Protein AF-A0A1R1PCJ0-F1 (afdb_monomer_lite)

pLDDT: mean 83.03, std 13.92, range [37.25, 96.69]

Structure (mmCIF, N/CA/C/O backbone):
data_AF-A0A1R1PCJ0-F1
#
_entry.id   AF-A0A1R1PCJ0-F1
#
loop_
_atom_site.group_PDB
_atom_site.id
_atom_site.type_symbol
_atom_site.label_atom_id
_atom_site.label_alt_id
_atom_site.label_comp_id
_atom_site.label_asym_id
_atom_site.label_entity_id
_atom_site.label_seq_id
_atom_site.pdbx_PDB_ins_code
_atom_site.Cartn_x
_atom_site.Cartn_y
_atom_site.Cartn_z
_atom_site.occupancy
_atom_site.B_iso_or_equiv
_atom_site.auth_seq_id
_atom_site.auth_comp_id
_atom_site.auth_asym_id
_atom_site.auth_atom_id
_atom_site.pdbx_PDB_model_num
ATOM 1 N N . MET A 1 1 ? -7.949 -9.402 -10.145 1.00 53.78 1 MET A N 1
ATOM 2 C CA . MET A 1 1 ? -8.252 -8.412 -9.095 1.00 53.78 1 MET A CA 1
ATOM 3 C C . MET A 1 1 ? -7.626 -8.880 -7.795 1.00 53.78 1 MET A C 1
ATOM 5 O O . MET A 1 1 ? -6.961 -8.093 -7.138 1.00 53.78 1 MET A O 1
ATOM 9 N N . ALA A 1 2 ? -7.715 -10.181 -7.495 1.00 61.28 2 ALA A N 1
ATOM 10 C CA . ALA A 1 2 ? -7.047 -10.791 -6.350 1.00 61.28 2 ALA A CA 1
ATOM 11 C C . ALA A 1 2 ? -5.526 -10.535 -6.278 1.00 61.28 2 ALA A C 1
ATOM 13 O O . ALA A 1 2 ? -5.029 -10.306 -5.186 1.00 61.28 2 ALA A O 1
ATOM 14 N N . SER A 1 3 ? -4.789 -10.527 -7.397 1.00 67.62 3 SER A N 1
ATOM 15 C CA . SER A 1 3 ? -3.330 -10.294 -7.414 1.00 67.62 3 SER A CA 1
ATOM 16 C C . SER A 1 3 ? -2.916 -8.918 -6.874 1.00 67.62 3 SER A C 1
ATOM 18 O O . SER A 1 3 ? -1.954 -8.820 -6.125 1.00 67.62 3 SER A O 1
ATOM 20 N N . ILE A 1 4 ? -3.678 -7.867 -7.187 1.00 75.75 4 ILE A N 1
ATOM 21 C C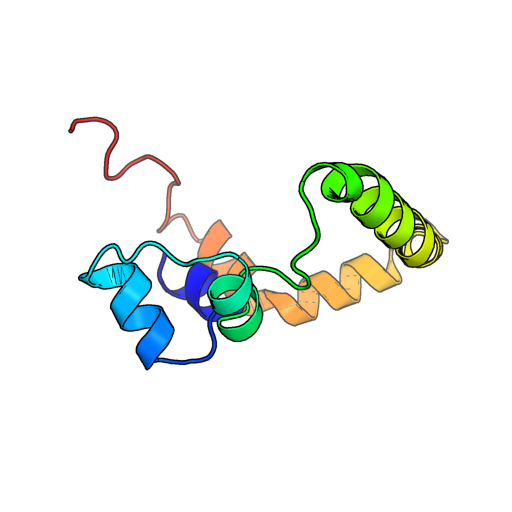A . ILE A 1 4 ? -3.395 -6.489 -6.748 1.00 75.75 4 ILE A CA 1
ATOM 22 C C . ILE A 1 4 ? -3.651 -6.337 -5.249 1.00 75.75 4 ILE A C 1
ATOM 24 O O . ILE A 1 4 ? -2.867 -5.721 -4.536 1.00 75.75 4 ILE A O 1
ATOM 28 N N . ILE A 1 5 ? -4.751 -6.911 -4.759 1.00 77.94 5 ILE A N 1
ATOM 29 C CA . ILE A 1 5 ? -5.104 -6.840 -3.339 1.00 77.94 5 ILE A CA 1
ATOM 30 C C . ILE A 1 5 ? -4.109 -7.667 -2.511 1.00 77.94 5 ILE A C 1
ATOM 32 O O . ILE A 1 5 ? -3.633 -7.201 -1.478 1.00 77.94 5 ILE A O 1
ATOM 36 N N . LYS A 1 6 ? -3.71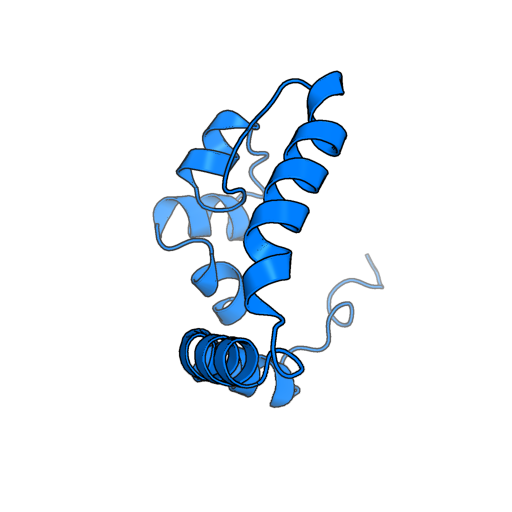9 -8.848 -3.010 1.00 79.88 6 LYS A N 1
ATOM 37 C CA . LYS A 1 6 ? -2.693 -9.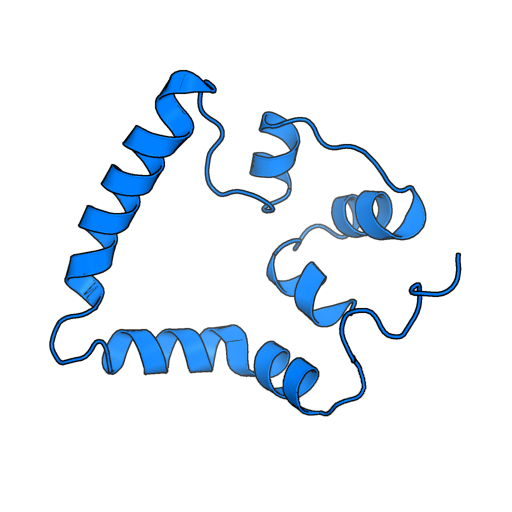706 -2.397 1.00 79.88 6 LYS A CA 1
ATOM 38 C C . LYS A 1 6 ? -1.318 -9.042 -2.302 1.00 79.88 6 LYS A C 1
ATOM 40 O O . LYS A 1 6 ? -0.565 -9.389 -1.409 1.00 79.88 6 LYS A O 1
ATOM 45 N N . LEU A 1 7 ? -0.996 -8.079 -3.171 1.00 83.25 7 LEU A N 1
ATOM 46 C CA . LEU A 1 7 ? 0.272 -7.344 -3.092 1.00 83.25 7 LEU A CA 1
ATOM 47 C C . LEU A 1 7 ? 0.404 -6.536 -1.789 1.00 83.25 7 LEU A C 1
ATOM 49 O O . LEU A 1 7 ? 1.514 -6.318 -1.308 1.00 83.25 7 LEU A O 1
ATOM 53 N N . ARG A 1 8 ? -0.714 -6.041 -1.246 1.00 80.69 8 ARG A N 1
ATOM 54 C CA . ARG A 1 8 ? -0.728 -5.219 -0.024 1.00 80.69 8 ARG A CA 1
ATOM 55 C C . ARG A 1 8 ? -1.202 -5.999 1.196 1.00 80.69 8 ARG A C 1
ATOM 57 O O . ARG A 1 8 ? -0.684 -5.779 2.285 1.00 80.69 8 ARG A O 1
ATOM 64 N N . ILE A 1 9 ? -2.144 -6.923 1.013 1.00 83.69 9 ILE A N 1
ATOM 65 C CA . ILE A 1 9 ? -2.666 -7.777 2.080 1.00 83.69 9 ILE A CA 1
ATOM 66 C C . ILE A 1 9 ? -1.999 -9.149 1.999 1.00 83.69 9 ILE A C 1
ATOM 68 O O . ILE A 1 9 ? -2.426 -10.016 1.234 1.00 83.69 9 ILE A O 1
ATOM 72 N N . ASN A 1 10 ? -0.980 -9.355 2.830 1.00 74.31 10 ASN A N 1
ATOM 73 C CA . ASN A 1 10 ? -0.294 -10.646 2.914 1.00 74.31 10 ASN A CA 1
ATOM 74 C C . ASN A 1 10 ? -1.030 -11.656 3.807 1.00 74.31 10 ASN A C 1
ATOM 76 O O . ASN A 1 10 ? -0.847 -12.858 3.641 1.00 74.31 10 ASN A O 1
ATOM 80 N N . ASP A 1 11 ? -1.868 -11.191 4.741 1.00 85.25 11 ASP A N 1
ATOM 81 C CA . ASP A 1 11 ? -2.612 -12.068 5.644 1.00 85.25 11 ASP A CA 1
ATOM 82 C C . ASP A 1 11 ? -3.882 -12.642 4.970 1.00 85.25 11 ASP A C 1
ATOM 84 O O . ASP A 1 11 ? -4.796 -11.880 4.622 1.00 85.25 11 ASP A O 1
ATOM 88 N N . PRO A 1 12 ? -4.001 -13.978 4.822 1.00 84.88 12 PRO A N 1
ATOM 89 C CA . PRO A 1 12 ? -5.169 -14.610 4.211 1.00 84.88 12 PRO A CA 1
ATOM 90 C C . PRO A 1 12 ? -6.482 -14.313 4.942 1.00 84.88 12 PRO A C 1
ATOM 92 O O . PRO A 1 12 ? -7.537 -14.243 4.305 1.00 84.88 12 PRO A O 1
ATOM 95 N N . SER A 1 13 ? -6.436 -14.123 6.267 1.00 87.88 13 SER A N 1
ATOM 96 C CA . SER A 1 13 ? -7.640 -13.846 7.058 1.00 87.88 13 SER A CA 1
ATOM 97 C C . SER A 1 13 ? -8.201 -12.458 6.738 1.00 87.88 13 SER A C 1
ATOM 99 O O . SER A 1 13 ? -9.394 -12.300 6.472 1.00 87.88 13 SER A O 1
ATOM 101 N N . THR A 1 14 ? -7.317 -11.467 6.645 1.00 88.38 14 THR A N 1
ATOM 102 C CA . THR A 1 14 ? -7.640 -10.091 6.267 1.00 88.38 14 THR A CA 1
ATOM 103 C C . THR A 1 14 ? -8.129 -10.014 4.823 1.00 88.38 14 THR A C 1
ATOM 105 O O . THR A 1 14 ? -9.113 -9.326 4.539 1.00 88.38 14 THR A O 1
ATOM 108 N N . LEU A 1 15 ? -7.509 -10.775 3.913 1.00 87.31 15 LEU A N 1
ATOM 109 C CA . LEU A 1 15 ? -7.947 -10.853 2.520 1.00 87.31 15 LEU A CA 1
ATOM 110 C C . LEU A 1 15 ? -9.378 -11.396 2.413 1.00 87.31 15 LEU A C 1
ATOM 112 O O . LEU A 1 15 ? -10.185 -10.849 1.663 1.00 87.31 15 LEU A O 1
ATOM 116 N N . ARG A 1 16 ? -9.710 -12.438 3.183 1.00 87.38 16 ARG A N 1
ATOM 117 C CA . ARG A 1 16 ? -11.057 -13.021 3.221 1.00 87.38 16 ARG A CA 1
ATOM 118 C C . ARG A 1 16 ? -12.093 -12.026 3.748 1.00 87.38 16 ARG A C 1
ATOM 120 O O . ARG A 1 16 ? -13.116 -11.835 3.094 1.00 87.38 16 ARG A O 1
ATOM 127 N N . LYS A 1 17 ? -11.805 -11.359 4.871 1.00 87.94 17 LYS A N 1
ATOM 128 C CA . LYS A 1 17 ? -12.679 -10.322 5.452 1.00 87.94 17 LYS A CA 1
ATOM 129 C C . LYS A 1 17 ? -12.935 -9.174 4.475 1.00 87.94 17 LYS A C 1
ATOM 131 O O . LYS A 1 17 ? -14.055 -8.689 4.347 1.00 87.94 17 LYS A O 1
ATOM 136 N N . CYS A 1 18 ? -11.898 -8.755 3.753 1.00 86.75 18 CYS A N 1
ATOM 137 C CA . CYS A 1 18 ? -12.013 -7.705 2.749 1.00 86.75 18 CYS A CA 1
ATOM 138 C C . CYS A 1 18 ? -12.843 -8.159 1.536 1.00 86.75 18 CYS A C 1
ATOM 140 O O . CYS A 1 18 ? -13.781 -7.470 1.145 1.00 86.75 18 CYS A O 1
ATOM 142 N N . ALA A 1 19 ? -12.525 -9.321 0.957 1.00 84.56 19 ALA A N 1
ATOM 143 C CA . ALA A 1 19 ? -13.093 -9.752 -0.320 1.00 84.56 19 ALA A CA 1
ATOM 144 C C . ALA A 1 19 ? -14.490 -10.384 -0.216 1.00 84.56 19 ALA A C 1
ATOM 146 O O . ALA A 1 19 ? -15.281 -10.231 -1.142 1.00 84.56 19 ALA A O 1
ATOM 147 N N . LEU A 1 20 ? -14.783 -11.122 0.860 1.00 88.31 20 LEU A N 1
ATOM 148 C CA . LEU A 1 20 ? -16.032 -11.886 0.992 1.00 8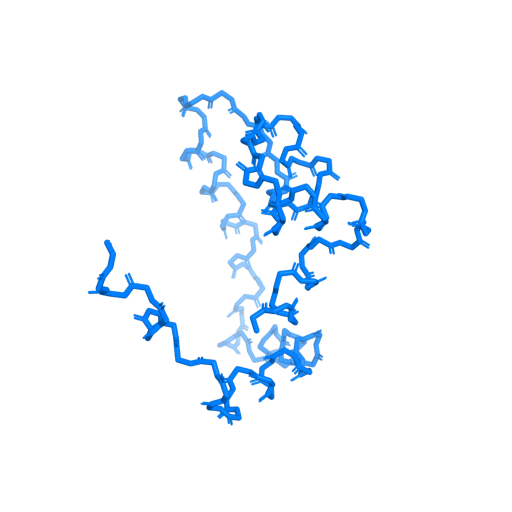8.31 20 LEU A CA 1
ATOM 149 C C . LEU A 1 20 ? -17.032 -11.244 1.952 1.00 88.31 20 LEU A C 1
ATOM 151 O O . LEU A 1 20 ? -18.233 -11.380 1.752 1.00 88.31 20 LEU A O 1
ATOM 155 N N . GLU A 1 21 ? -16.552 -10.566 2.995 1.00 90.00 21 GLU A N 1
ATOM 156 C CA . GLU A 1 21 ? -17.416 -10.037 4.060 1.00 90.00 21 GLU A CA 1
ATOM 157 C C . GLU A 1 21 ? -17.698 -8.536 3.896 1.00 90.00 21 GLU A C 1
ATOM 159 O O . GLU A 1 21 ? -18.563 -7.999 4.582 1.00 90.00 21 GLU A O 1
ATOM 164 N N . GLY A 1 22 ? -16.974 -7.840 3.008 1.00 86.38 22 GLY A N 1
ATOM 165 C CA . GLY A 1 22 ? -17.100 -6.388 2.844 1.00 86.38 22 GLY A CA 1
ATOM 166 C C . GLY A 1 22 ? -16.769 -5.619 4.128 1.00 86.38 22 GLY A C 1
ATOM 167 O O . GLY A 1 22 ? -17.362 -4.574 4.404 1.00 86.38 22 GLY A O 1
ATOM 168 N N . HIS A 1 23 ? -15.861 -6.164 4.945 1.00 90.44 23 HIS A N 1
ATOM 169 C CA . HIS A 1 23 ? -15.572 -5.645 6.276 1.00 90.44 23 HIS A CA 1
ATOM 170 C C . HIS A 1 23 ? -15.011 -4.214 6.232 1.00 90.44 23 HIS A C 1
ATOM 172 O O . HIS A 1 23 ? -14.117 -3.900 5.443 1.00 90.44 23 HIS A O 1
ATOM 178 N N . ARG A 1 24 ? -15.518 -3.345 7.117 1.00 91.12 24 ARG A N 1
ATOM 179 C CA . ARG A 1 24 ? -15.048 -1.962 7.266 1.00 91.12 24 ARG A CA 1
ATOM 180 C C . ARG A 1 24 ? -13.953 -1.900 8.322 1.00 91.12 24 ARG A C 1
ATOM 182 O O . ARG A 1 24 ? -14.233 -2.056 9.502 1.00 91.12 24 ARG A O 1
ATOM 189 N N . PHE A 1 25 ? -12.730 -1.633 7.883 1.00 91.00 25 PHE A N 1
ATOM 190 C CA . PHE A 1 25 ? -11.568 -1.532 8.760 1.00 91.00 25 PHE A CA 1
ATOM 191 C C . PHE A 1 25 ? -11.486 -0.153 9.417 1.00 91.00 25 PHE A C 1
ATOM 193 O O . PHE A 1 25 ? -11.642 0.879 8.758 1.00 91.00 25 PHE A O 1
ATOM 200 N N . THR A 1 26 ? -11.181 -0.130 10.710 1.00 93.69 26 THR A N 1
ATOM 201 C CA . THR A 1 26 ? -10.748 1.088 11.407 1.00 93.69 26 THR A CA 1
ATOM 202 C C . THR A 1 26 ? -9.331 1.482 10.979 1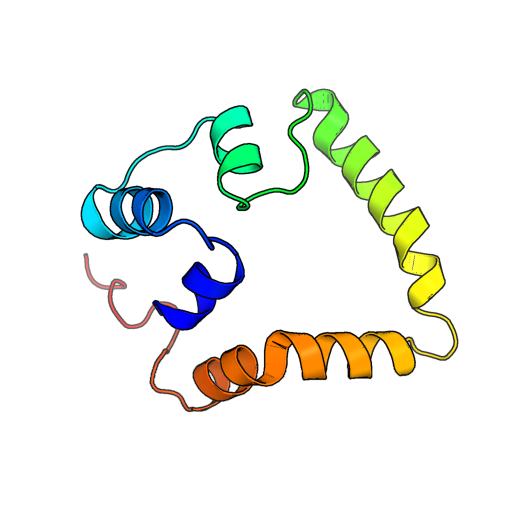.00 93.69 26 THR A C 1
ATOM 204 O O . THR A 1 26 ? -8.583 0.675 10.428 1.00 93.69 26 THR A O 1
ATOM 207 N N . ALA A 1 27 ? -8.908 2.716 11.274 1.00 90.81 27 ALA A N 1
ATOM 208 C CA . ALA A 1 27 ? -7.571 3.191 10.906 1.00 90.81 27 ALA A CA 1
ATOM 209 C C . ALA A 1 27 ? -6.437 2.310 11.472 1.00 90.81 27 ALA A C 1
ATOM 211 O O . ALA A 1 27 ? -5.466 2.026 10.776 1.00 90.81 27 ALA A O 1
ATOM 212 N N . GLN A 1 28 ? -6.566 1.825 12.711 1.00 91.88 28 GLN A N 1
ATOM 213 C CA . GLN A 1 28 ? -5.554 0.961 13.329 1.00 91.88 28 GLN A CA 1
ATOM 214 C C . GLN A 1 28 ? -5.538 -0.446 12.725 1.00 91.88 28 GLN A C 1
ATOM 216 O O . GLN A 1 28 ? -4.470 -1.024 12.522 1.00 91.88 28 GLN A O 1
ATOM 221 N N . GLU A 1 29 ? -6.711 -1.003 12.425 1.00 90.69 29 GLU A N 1
ATOM 222 C CA . GLU A 1 29 ? -6.807 -2.291 11.739 1.00 90.69 29 GLU A CA 1
ATOM 223 C C . GLU A 1 29 ? -6.245 -2.192 10.325 1.00 90.69 29 GLU A C 1
ATOM 225 O O . GLU A 1 29 ? -5.553 -3.105 9.889 1.00 90.69 29 GLU A O 1
ATOM 230 N N . ALA A 1 30 ? -6.461 -1.065 9.643 1.00 89.88 30 ALA A N 1
ATOM 231 C CA . ALA A 1 30 ? -5.934 -0.825 8.310 1.00 89.88 30 ALA A CA 1
ATOM 232 C C . ALA A 1 30 ? -4.396 -0.802 8.276 1.00 89.88 30 ALA A C 1
ATOM 234 O O . ALA A 1 30 ? -3.802 -1.317 7.326 1.00 89.88 30 ALA A O 1
ATOM 235 N N . VAL A 1 31 ? -3.756 -0.271 9.325 1.00 91.69 31 VAL A N 1
ATOM 236 C CA . VAL A 1 31 ? -2.293 -0.343 9.493 1.00 91.69 31 VAL A CA 1
ATOM 237 C C . VAL A 1 31 ? -1.843 -1.792 9.669 1.00 91.69 31 VAL A C 1
ATOM 239 O O . VAL A 1 31 ? -0.965 -2.260 8.949 1.00 91.69 31 VAL A O 1
ATOM 242 N N . LYS A 1 32 ? -2.474 -2.536 10.587 1.00 89.25 32 LYS A N 1
ATOM 243 C CA . LYS A 1 32 ? -2.127 -3.947 10.849 1.00 89.25 32 LYS A CA 1
ATOM 244 C C . LYS A 1 32 ? -2.333 -4.841 9.623 1.00 89.25 32 LYS A C 1
ATOM 246 O O . LYS A 1 32 ? -1.566 -5.770 9.403 1.00 89.25 32 LYS A O 1
ATOM 251 N N . ALA A 1 33 ? -3.358 -4.542 8.834 1.00 88.12 33 ALA A N 1
ATOM 252 C CA . ALA A 1 33 ? -3.711 -5.237 7.605 1.00 88.12 33 ALA A CA 1
ATOM 253 C C . ALA A 1 33 ? -2.781 -4.926 6.416 1.00 88.12 33 ALA A C 1
ATOM 255 O O . ALA A 1 33 ? -2.867 -5.607 5.395 1.00 88.12 33 ALA A O 1
ATOM 256 N N . GLY A 1 34 ? -1.921 -3.903 6.513 1.00 86.88 34 GLY A N 1
ATOM 257 C CA . GLY A 1 34 ? -1.036 -3.480 5.420 1.00 86.88 34 GLY A CA 1
ATOM 258 C C . GLY A 1 34 ? -1.716 -2.625 4.342 1.00 86.88 34 GLY A C 1
ATOM 259 O O . GLY A 1 34 ? -1.127 -2.361 3.288 1.00 86.88 34 GLY A O 1
ATOM 260 N N . PHE A 1 35 ? -2.944 -2.153 4.588 1.00 87.56 35 PHE A N 1
ATOM 261 C CA . PHE A 1 35 ? -3.618 -1.218 3.683 1.00 87.56 35 PHE A CA 1
ATOM 262 C C . PHE A 1 35 ? -2.913 0.139 3.668 1.00 87.56 35 PHE A C 1
ATOM 264 O O . PHE A 1 35 ? -2.640 0.684 2.599 1.00 87.56 35 PHE A O 1
ATOM 271 N N . VAL A 1 36 ? -2.572 0.647 4.852 1.00 90.88 36 VAL A N 1
ATOM 272 C CA . VAL A 1 36 ? -1.899 1.937 5.055 1.00 90.88 36 VAL A CA 1
ATOM 273 C C . VAL A 1 36 ? -0.631 1.739 5.879 1.00 90.88 36 VAL A C 1
ATOM 275 O O . VAL A 1 36 ? -0.591 0.865 6.741 1.00 90.88 36 VAL A O 1
ATOM 278 N N . GLU A 1 37 ? 0.414 2.534 5.641 1.00 89.50 37 GLU A N 1
ATOM 279 C CA . GLU A 1 37 ? 1.644 2.421 6.436 1.00 89.50 37 GLU A CA 1
ATOM 280 C C . GLU A 1 37 ? 1.506 3.025 7.847 1.00 89.50 37 GLU A C 1
ATOM 282 O O . GLU A 1 37 ? 2.123 2.530 8.788 1.00 89.50 37 GLU A O 1
ATOM 287 N N . GLN A 1 38 ? 0.703 4.083 8.016 1.00 92.50 38 GLN A N 1
ATOM 288 C CA . GLN A 1 38 ? 0.537 4.772 9.299 1.00 92.50 38 GLN A CA 1
ATOM 289 C C . GLN A 1 38 ? -0.870 5.365 9.450 1.00 92.50 38 GLN A C 1
ATOM 291 O O . GLN A 1 38 ? -1.433 5.903 8.499 1.00 92.50 38 GLN A O 1
ATOM 296 N N . ALA A 1 39 ? -1.409 5.310 10.670 1.00 94.62 39 ALA A N 1
ATOM 297 C CA . ALA A 1 39 ? -2.613 6.029 11.073 1.00 94.62 39 ALA A CA 1
ATOM 298 C C . ALA A 1 39 ? -2.225 7.243 11.927 1.00 94.62 39 ALA A C 1
ATOM 300 O O . ALA A 1 39 ? -1.454 7.113 12.878 1.00 94.62 39 ALA A O 1
ATOM 301 N N . VAL A 1 40 ? -2.770 8.409 11.589 1.00 95.00 40 VAL A N 1
ATOM 302 C CA . VAL A 1 40 ? -2.548 9.680 12.293 1.00 95.00 40 VAL A CA 1
ATOM 303 C C . VAL A 1 40 ? -3.885 10.395 12.519 1.00 95.00 40 VAL A C 1
ATOM 305 O O . VAL A 1 40 ? -4.859 10.074 11.830 1.00 95.00 40 VAL A O 1
ATOM 308 N N . PRO A 1 41 ? -3.967 11.348 13.466 1.00 94.94 41 PRO A N 1
ATOM 309 C CA . PRO A 1 41 ? -5.135 12.209 13.612 1.00 94.94 41 PRO A CA 1
ATOM 310 C C . PRO A 1 41 ? -5.470 12.940 12.308 1.00 94.94 41 PRO A C 1
ATOM 312 O O . PRO A 1 41 ? -4.580 13.300 11.542 1.00 94.94 41 PRO A O 1
ATOM 315 N N . GLU A 1 42 ? -6.753 13.223 12.080 1.00 93.69 42 GLU A N 1
ATOM 316 C CA . GLU A 1 42 ? -7.249 13.795 10.818 1.00 93.69 42 GLU A CA 1
ATOM 317 C C . GLU A 1 42 ? -6.507 15.073 10.393 1.00 93.69 42 GLU A C 1
ATOM 319 O O . GLU A 1 42 ? -6.084 15.215 9.247 1.00 93.69 42 GLU A O 1
ATOM 324 N N . LYS A 1 43 ? -6.263 15.975 11.349 1.00 95.88 43 LYS A N 1
ATOM 325 C CA . LYS A 1 43 ? -5.557 17.245 11.115 1.00 95.88 43 LYS A CA 1
ATOM 326 C C . LYS A 1 43 ? -4.094 17.060 10.697 1.00 95.88 43 LYS A C 1
ATOM 328 O O . LYS A 1 43 ? -3.506 17.962 10.109 1.00 95.88 43 LYS A O 1
ATOM 333 N N . GLU A 1 44 ? -3.510 15.905 10.996 1.00 95.56 44 GLU A N 1
ATOM 334 C CA . GLU A 1 44 ? -2.106 15.591 10.735 1.00 95.56 44 GLU A CA 1
ATOM 335 C C . GLU A 1 44 ? -1.908 14.763 9.460 1.00 95.56 44 GLU A C 1
ATOM 337 O O . GLU A 1 44 ? -0.761 14.556 9.061 1.00 95.56 44 GLU A O 1
ATOM 342 N N . ILE A 1 45 ? -2.981 14.339 8.776 1.00 94.56 45 ILE A N 1
ATOM 343 C CA . ILE A 1 45 ? -2.892 13.514 7.557 1.00 94.56 45 ILE A CA 1
ATOM 344 C C . ILE A 1 45 ? -2.018 14.197 6.501 1.00 94.56 45 ILE A C 1
ATOM 346 O O . ILE A 1 45 ? -1.020 13.630 6.056 1.00 94.56 45 ILE A O 1
ATOM 350 N N . MET A 1 46 ? -2.360 15.434 6.130 1.00 96.50 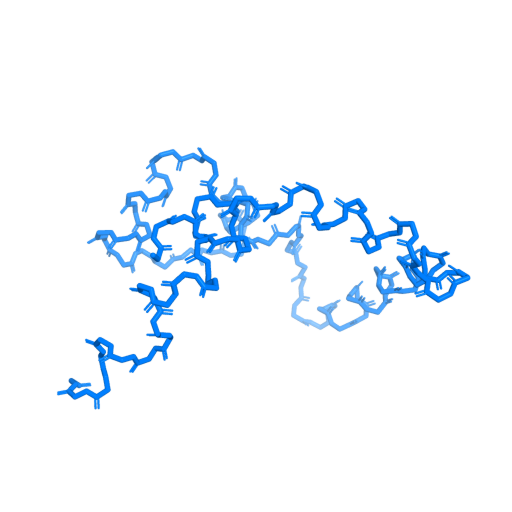46 MET A N 1
ATOM 351 C CA . MET A 1 46 ? -1.640 16.169 5.088 1.00 96.50 46 MET A CA 1
ATOM 352 C C . MET A 1 46 ? -0.207 16.534 5.504 1.00 96.50 46 MET A C 1
ATOM 354 O O . MET A 1 46 ? 0.710 16.218 4.743 1.00 96.50 46 MET A O 1
ATOM 358 N N . PRO A 1 47 ? 0.043 17.118 6.697 1.00 96.69 47 PRO A N 1
ATOM 359 C CA . PRO A 1 47 ? 1.408 17.382 7.157 1.00 96.69 47 PRO A CA 1
ATOM 360 C C . PRO A 1 47 ? 2.300 16.134 7.163 1.00 96.69 47 PRO A C 1
ATOM 362 O O . PRO A 1 47 ? 3.442 16.176 6.702 1.00 96.69 47 PRO A O 1
ATOM 365 N N . THR A 1 48 ? 1.772 15.002 7.635 1.00 95.12 48 THR A N 1
ATOM 366 C CA . THR A 1 48 ? 2.528 13.745 7.700 1.00 95.12 48 THR A CA 1
ATOM 367 C C . THR A 1 48 ? 2.811 13.198 6.303 1.00 95.12 48 THR A C 1
ATOM 369 O O . THR A 1 48 ? 3.937 12.784 6.025 1.00 95.12 48 THR A O 1
ATOM 372 N N . ALA A 1 49 ? 1.834 13.258 5.392 1.00 94.56 49 ALA A N 1
ATOM 373 C CA . ALA A 1 49 ? 2.020 12.850 4.002 1.00 94.56 49 ALA A CA 1
ATOM 374 C C . ALA A 1 49 ? 3.106 13.683 3.297 1.00 94.56 49 ALA A C 1
ATOM 376 O O . ALA A 1 49 ? 3.975 13.109 2.638 1.00 94.56 49 ALA A O 1
ATOM 377 N N . PHE A 1 50 ? 3.118 15.010 3.485 1.00 96.25 50 PHE A N 1
ATOM 378 C CA . PHE A 1 50 ? 4.169 15.880 2.940 1.00 96.25 50 PHE A CA 1
ATOM 379 C C . PHE A 1 50 ? 5.546 15.531 3.494 1.00 96.25 50 PHE A C 1
ATOM 381 O O . PHE A 1 50 ? 6.495 15.384 2.725 1.00 96.25 50 PHE A O 1
ATOM 388 N N . LYS A 1 51 ? 5.646 15.298 4.805 1.00 95.50 51 LYS A N 1
ATOM 389 C CA . LYS A 1 51 ? 6.902 14.882 5.437 1.00 95.50 51 LYS A CA 1
ATOM 390 C C . LYS A 1 51 ? 7.452 13.593 4.817 1.00 95.50 51 LYS A C 1
ATOM 392 O O . LYS A 1 51 ? 8.644 13.509 4.523 1.00 95.50 51 LYS A O 1
ATOM 397 N N . TYR A 1 52 ? 6.603 12.593 4.576 1.00 93.94 52 TYR A N 1
ATOM 398 C CA . TYR A 1 52 ? 7.023 11.374 3.879 1.00 93.94 52 TYR A CA 1
ATOM 399 C C . TYR A 1 52 ? 7.425 11.647 2.430 1.00 93.94 52 TYR A C 1
ATOM 401 O O . TYR A 1 52 ? 8.458 11.145 1.980 1.00 93.94 52 TYR A O 1
ATOM 409 N N . ALA A 1 53 ? 6.650 12.458 1.711 1.00 92.25 53 ALA A N 1
ATOM 410 C CA . ALA A 1 53 ? 6.959 12.826 0.337 1.00 92.25 53 ALA A CA 1
ATOM 411 C C . ALA A 1 53 ? 8.340 13.490 0.230 1.00 92.25 53 ALA A C 1
ATOM 413 O O . ALA A 1 53 ? 9.130 13.089 -0.620 1.00 92.25 53 ALA A O 1
ATOM 414 N N . GLU A 1 54 ? 8.684 14.416 1.125 1.00 93.81 54 GLU A N 1
ATOM 415 C CA . GLU A 1 54 ? 9.998 15.072 1.164 1.00 93.81 54 GLU A CA 1
ATOM 416 C C . GLU A 1 54 ? 11.149 14.089 1.423 1.00 93.81 54 GLU A C 1
ATOM 418 O O . GLU A 1 54 ? 12.211 14.179 0.797 1.00 93.81 54 GLU A O 1
ATOM 423 N N . ILE A 1 55 ? 10.945 13.108 2.309 1.00 91.19 55 ILE A N 1
ATOM 424 C CA . ILE A 1 55 ? 11.938 12.058 2.584 1.00 91.19 55 ILE A CA 1
ATOM 425 C C . ILE A 1 55 ? 12.179 11.210 1.328 1.00 91.19 55 ILE A C 1
ATOM 427 O O . ILE A 1 55 ? 13.329 10.944 0.965 1.00 91.19 55 ILE A O 1
ATOM 431 N N . PHE A 1 56 ? 11.109 10.790 0.650 1.00 89.12 56 PHE A N 1
ATOM 432 C CA . PHE A 1 56 ? 11.205 9.923 -0.525 1.00 89.12 56 PHE A CA 1
ATOM 433 C C . PHE A 1 56 ? 11.555 10.667 -1.815 1.00 89.12 56 PHE A C 1
ATOM 435 O O . PHE A 1 56 ? 12.139 10.051 -2.706 1.00 89.12 56 PHE A O 1
ATOM 442 N N . ALA A 1 57 ? 11.294 11.972 -1.913 1.00 89.06 57 ALA A N 1
ATOM 443 C CA . ALA A 1 57 ? 11.641 12.796 -3.072 1.00 89.06 57 ALA A CA 1
ATOM 444 C C . ALA A 1 57 ? 13.142 12.736 -3.385 1.00 89.06 57 ALA A C 1
ATOM 446 O O . ALA A 1 57 ? 13.544 12.708 -4.546 1.00 89.06 57 ALA A O 1
ATOM 447 N N . LYS A 1 58 ? 13.984 12.589 -2.355 1.00 88.62 58 LYS A N 1
ATOM 448 C CA . LYS A 1 58 ? 15.436 12.398 -2.503 1.00 88.62 58 LYS A CA 1
ATOM 449 C C . LYS A 1 58 ? 15.808 11.126 -3.277 1.00 88.62 58 LYS A C 1
ATOM 451 O O . LYS A 1 58 ? 16.899 11.044 -3.825 1.00 88.62 58 LYS A O 1
ATOM 456 N N . LYS A 1 59 ? 14.917 10.133 -3.362 1.00 85.56 59 LYS A N 1
ATOM 457 C CA . LYS A 1 59 ? 15.123 8.913 -4.163 1.00 85.56 59 LYS A CA 1
ATOM 458 C C . LYS A 1 59 ? 14.826 9.117 -5.654 1.00 85.56 59 LYS A C 1
ATOM 460 O O . LYS A 1 59 ? 15.104 8.224 -6.449 1.00 85.56 59 LYS A O 1
ATOM 465 N N . ALA A 1 60 ? 14.288 10.275 -6.037 1.00 82.44 60 ALA A N 1
ATOM 466 C CA . ALA A 1 60 ? 14.007 10.646 -7.423 1.00 82.44 60 ALA A CA 1
ATOM 467 C C . ALA A 1 60 ? 15.187 11.357 -8.122 1.00 82.44 60 ALA A C 1
ATOM 469 O O . ALA A 1 60 ? 15.037 11.833 -9.248 1.00 82.44 60 ALA A O 1
ATOM 470 N N . LEU A 1 61 ? 16.363 11.431 -7.483 1.00 81.06 61 LEU A N 1
ATOM 471 C CA . LEU A 1 61 ? 17.590 11.940 -8.108 1.00 81.06 61 LEU A CA 1
ATOM 472 C C . LEU A 1 61 ? 17.896 11.175 -9.410 1.00 81.06 61 LEU A C 1
ATOM 474 O O . LEU A 1 61 ? 17.538 10.006 -9.550 1.00 81.06 61 LEU A O 1
ATOM 478 N N . ASN A 1 62 ? 18.537 11.839 -10.378 1.00 81.69 62 ASN A N 1
ATOM 479 C CA . ASN A 1 62 ? 18.828 11.281 -11.708 1.00 81.69 62 ASN A CA 1
ATOM 480 C C . ASN A 1 62 ? 17.578 10.718 -12.408 1.00 81.69 62 ASN A C 1
ATOM 482 O O . ASN A 1 62 ? 17.557 9.574 -12.859 1.00 81.69 62 ASN A O 1
ATOM 486 N N . ARG A 1 63 ? 16.500 11.517 -12.446 1.00 82.00 63 ARG A N 1
ATOM 487 C CA . ARG A 1 63 ? 15.187 11.144 -13.015 1.00 82.00 63 ARG A CA 1
ATOM 488 C C . ARG A 1 63 ? 14.520 9.940 -12.326 1.00 82.00 63 ARG A C 1
ATOM 490 O O . ARG A 1 63 ? 13.543 9.405 -12.842 1.00 82.00 63 ARG A O 1
ATOM 497 N N . GLY A 1 64 ? 15.030 9.508 -11.170 1.00 86.62 64 GLY A N 1
ATOM 498 C CA . GLY A 1 64 ? 14.495 8.386 -10.407 1.00 86.62 64 GLY A CA 1
ATOM 499 C C . GLY A 1 64 ? 14.657 7.031 -11.096 1.00 86.62 64 GLY A C 1
ATOM 500 O O . GLY A 1 64 ? 13.897 6.114 -10.791 1.00 86.62 64 GLY A O 1
ATOM 501 N N . GLU A 1 65 ? 15.615 6.877 -12.019 1.00 90.19 65 GLU A N 1
ATOM 502 C CA . GLU A 1 65 ? 15.768 5.644 -12.805 1.00 90.19 65 GLU A CA 1
ATOM 503 C C . GLU A 1 65 ? 15.978 4.402 -11.934 1.00 90.19 65 GLU A C 1
ATOM 505 O O . GLU A 1 65 ? 15.278 3.406 -12.112 1.00 90.19 65 GLU A O 1
ATOM 510 N N . ALA A 1 66 ? 16.872 4.474 -10.944 1.00 89.81 66 ALA A N 1
ATOM 511 C CA . ALA A 1 66 ? 17.114 3.365 -10.022 1.00 89.81 66 ALA A CA 1
ATOM 512 C C . ALA A 1 66 ? 15.855 3.010 -9.214 1.00 89.81 66 ALA A C 1
ATOM 514 O O . ALA A 1 66 ? 15.483 1.842 -9.108 1.00 89.81 66 ALA A O 1
ATOM 515 N N . PHE A 1 67 ? 15.148 4.018 -8.695 1.00 90.12 67 PHE A N 1
ATOM 516 C CA . PHE A 1 67 ? 13.906 3.810 -7.950 1.00 90.12 67 PHE A CA 1
ATOM 517 C C . PHE A 1 67 ? 12.813 3.184 -8.828 1.00 90.12 67 PHE A C 1
ATOM 519 O O . PHE A 1 67 ? 12.109 2.273 -8.388 1.00 90.12 67 PHE A O 1
ATOM 526 N N . ARG A 1 68 ? 12.710 3.617 -10.090 1.00 90.19 68 ARG A N 1
ATOM 527 C CA . ARG A 1 68 ? 11.799 3.043 -11.085 1.00 90.19 68 ARG A CA 1
ATOM 528 C C . ARG A 1 68 ? 12.115 1.576 -11.348 1.00 90.19 68 ARG A C 1
ATOM 530 O O . ARG A 1 68 ? 11.190 0.768 -11.333 1.00 90.19 68 ARG A O 1
ATOM 537 N N . LEU A 1 69 ? 13.381 1.231 -11.580 1.00 91.81 69 LEU A N 1
ATOM 538 C CA . LEU A 1 69 ? 13.794 -0.153 -11.831 1.00 91.81 69 LEU A CA 1
ATOM 539 C C . LEU A 1 69 ? 13.452 -1.054 -10.640 1.00 91.81 69 LEU A C 1
ATOM 541 O O . LEU A 1 69 ? 12.783 -2.066 -10.826 1.00 91.81 69 LEU A O 1
ATOM 545 N N . ILE A 1 70 ? 13.797 -0.631 -9.420 1.00 91.75 70 ILE A N 1
ATOM 546 C CA . ILE A 1 70 ? 13.481 -1.381 -8.194 1.00 91.75 70 ILE A CA 1
ATOM 547 C C . ILE A 1 70 ? 11.969 -1.581 -8.059 1.00 91.75 70 ILE A C 1
ATOM 549 O O . ILE A 1 70 ? 11.509 -2.700 -7.854 1.00 91.75 70 ILE A O 1
ATOM 553 N N . LYS A 1 71 ? 11.176 -0.514 -8.210 1.00 90.38 71 LYS A N 1
ATOM 554 C CA . LYS A 1 71 ? 9.713 -0.591 -8.086 1.00 90.38 71 LYS A CA 1
ATOM 555 C C . LYS A 1 71 ? 9.085 -1.473 -9.169 1.00 90.38 71 LYS A C 1
ATOM 557 O O . LYS A 1 71 ? 8.095 -2.149 -8.903 1.00 90.38 71 LYS A O 1
ATOM 562 N N . THR A 1 72 ? 9.656 -1.465 -10.372 1.00 90.75 72 THR A N 1
ATOM 563 C CA . THR A 1 72 ? 9.207 -2.318 -11.479 1.00 90.75 72 THR A CA 1
ATOM 564 C C . THR A 1 72 ? 9.491 -3.785 -11.177 1.00 90.75 72 THR A C 1
ATOM 566 O O . THR A 1 72 ? 8.606 -4.608 -11.381 1.00 90.75 72 THR A O 1
ATOM 569 N N . GLU A 1 73 ? 10.669 -4.110 -10.638 1.00 93.00 73 GLU A N 1
ATOM 570 C CA . GLU A 1 73 ? 11.021 -5.497 -10.313 1.00 93.00 73 GLU A CA 1
ATOM 571 C C . GLU A 1 73 ? 10.210 -6.029 -9.125 1.00 93.00 73 GLU A C 1
ATOM 573 O O . GLU A 1 73 ? 9.613 -7.097 -9.218 1.00 93.00 73 GLU A O 1
ATOM 578 N N . VAL A 1 74 ? 10.084 -5.247 -8.045 1.00 90.62 74 VAL A N 1
ATOM 579 C CA . VAL A 1 74 ? 9.302 -5.629 -6.849 1.00 90.62 74 VAL A CA 1
ATOM 580 C C . VAL A 1 74 ? 7.832 -5.904 -7.186 1.00 90.62 74 VAL A C 1
ATOM 582 O O . VAL A 1 74 ? 7.192 -6.737 -6.549 1.00 90.62 74 VAL A O 1
ATOM 585 N N . HIS A 1 75 ? 7.277 -5.217 -8.186 1.00 89.25 75 HIS A N 1
ATOM 586 C CA . HIS A 1 75 ? 5.871 -5.350 -8.574 1.00 89.25 75 HIS A CA 1
ATOM 587 C C . HIS A 1 75 ? 5.666 -6.042 -9.921 1.00 89.25 75 HIS A C 1
ATOM 589 O O . HIS A 1 75 ? 4.564 -5.981 -10.472 1.00 89.25 75 HIS A O 1
ATOM 595 N N . ARG A 1 76 ? 6.693 -6.712 -10.451 1.00 87.94 76 ARG A N 1
ATOM 596 C CA . ARG A 1 76 ? 6.706 -7.256 -11.813 1.00 87.94 76 ARG A CA 1
ATOM 597 C C . ARG A 1 76 ? 5.489 -8.123 -12.124 1.00 87.94 76 ARG A C 1
ATOM 599 O O . ARG A 1 76 ? 4.789 -7.866 -13.099 1.00 87.94 76 ARG A O 1
ATOM 606 N N . GLU A 1 77 ? 5.191 -9.096 -11.267 1.00 84.50 77 GLU A N 1
ATOM 607 C CA . GLU A 1 77 ? 4.052 -10.010 -11.442 1.00 84.50 77 GLU A CA 1
ATOM 608 C C . GLU A 1 77 ? 2.708 -9.276 -11.437 1.00 84.50 77 GLU A C 1
ATOM 610 O O . GLU A 1 77 ? 1.820 -9.569 -12.236 1.00 84.50 77 GLU A O 1
ATOM 615 N N . THR A 1 78 ? 2.565 -8.273 -10.566 1.00 83.56 78 THR A N 1
ATOM 616 C CA . THR A 1 78 ? 1.330 -7.484 -10.470 1.00 83.56 78 THR A CA 1
ATOM 617 C C . THR A 1 78 ? 1.159 -6.579 -11.687 1.00 83.56 78 THR A C 1
ATOM 619 O O . THR A 1 78 ? 0.045 -6.437 -12.185 1.00 83.56 78 THR A O 1
ATOM 622 N N . ILE A 1 79 ? 2.250 -5.999 -12.196 1.00 85.94 79 ILE A N 1
ATOM 623 C CA . ILE A 1 79 ? 2.250 -5.189 -13.421 1.00 85.94 79 ILE A CA 1
ATOM 624 C C . ILE A 1 79 ? 1.845 -6.050 -14.621 1.00 85.94 79 ILE A C 1
ATOM 626 O O . ILE A 1 79 ? 0.976 -5.642 -15.388 1.00 85.94 79 ILE A O 1
ATOM 630 N N . ILE A 1 80 ? 2.408 -7.255 -14.755 1.00 86.00 80 ILE A N 1
ATOM 631 C CA . ILE A 1 80 ? 2.034 -8.200 -15.817 1.00 86.00 80 ILE A CA 1
ATOM 632 C C . ILE A 1 80 ? 0.545 -8.554 -15.713 1.00 86.00 80 ILE A C 1
ATOM 634 O O . ILE A 1 80 ? -0.172 -8.449 -16.704 1.00 86.00 80 ILE A O 1
ATOM 638 N N . ALA A 1 81 ? 0.061 -8.889 -14.513 1.00 82.50 81 ALA A N 1
ATOM 639 C CA . ALA A 1 81 ? -1.344 -9.231 -14.280 1.00 82.50 81 ALA A CA 1
ATOM 640 C C . ALA A 1 81 ? -2.322 -8.057 -14.500 1.00 82.50 81 ALA A C 1
ATOM 642 O O . ALA A 1 81 ? -3.504 -8.276 -14.756 1.00 82.50 81 ALA A O 1
ATOM 643 N N . LEU A 1 82 ? -1.862 -6.810 -14.360 1.00 80.44 82 LEU A N 1
ATOM 644 C CA . LEU A 1 82 ? -2.641 -5.608 -14.675 1.00 80.44 82 LEU A CA 1
ATOM 645 C C . LEU A 1 82 ? -2.702 -5.356 -16.185 1.00 80.44 82 LEU A C 1
ATOM 647 O O . LEU A 1 82 ? -3.759 -5.018 -16.714 1.00 80.44 82 LEU A O 1
ATOM 651 N N . LEU A 1 83 ? -1.569 -5.511 -16.871 1.00 82.00 83 LEU A N 1
ATOM 652 C CA . LEU A 1 83 ? -1.439 -5.242 -18.304 1.00 82.00 83 LEU A CA 1
ATOM 653 C C . LEU A 1 83 ? -2.022 -6.356 -19.181 1.00 82.00 83 LEU A C 1
ATOM 655 O O . LEU A 1 83 ? -2.407 -6.082 -20.315 1.00 82.00 83 LEU A O 1
ATOM 659 N N . SER A 1 84 ? -2.150 -7.582 -18.665 1.00 79.00 84 SER A N 1
ATOM 660 C CA . SER A 1 84 ? -2.743 -8.721 -19.380 1.00 79.00 84 SER A CA 1
ATOM 661 C C . SER A 1 84 ? -4.246 -8.577 -19.679 1.00 79.00 84 SER A C 1
ATOM 663 O O . SER A 1 84 ? -4.837 -9.472 -20.271 1.00 79.00 84 SER A O 1
ATOM 665 N N . ASN A 1 85 ? -4.872 -7.440 -19.344 1.00 59.28 85 ASN A N 1
ATOM 666 C CA . ASN A 1 85 ? -6.233 -7.049 -19.744 1.00 59.28 85 ASN A CA 1
ATOM 667 C C . ASN A 1 85 ? -7.378 -7.953 -19.238 1.00 59.28 85 ASN A C 1
ATOM 669 O O . ASN A 1 85 ? -8.539 -7.707 -19.561 1.00 59.28 85 ASN A O 1
ATOM 673 N N . GLU A 1 86 ? -7.094 -8.932 -18.374 1.00 57.06 86 GLU A N 1
ATOM 674 C CA . GLU A 1 86 ? -8.117 -9.726 -17.672 1.00 57.06 86 GLU A CA 1
ATOM 675 C C . GLU A 1 86 ? -8.852 -8.916 -16.587 1.00 57.06 86 GLU A C 1
ATOM 677 O O . GLU A 1 86 ? -9.848 -9.363 -16.022 1.00 57.06 86 GLU A O 1
ATOM 682 N N . LEU A 1 87 ? -8.373 -7.704 -16.281 1.00 56.47 87 LEU A N 1
ATOM 683 C CA . LEU A 1 87 ? -8.859 -6.860 -15.195 1.00 56.47 87 LEU A CA 1
ATOM 684 C C . LEU A 1 87 ? -9.071 -5.425 -15.672 1.00 56.47 87 LEU A C 1
ATOM 686 O O . LEU A 1 87 ? -8.262 -4.551 -15.384 1.00 56.47 87 LEU A O 1
ATOM 690 N N . LYS A 1 88 ? -10.182 -5.157 -16.367 1.00 54.09 88 LYS A N 1
ATOM 691 C CA . LYS A 1 88 ? -10.635 -3.777 -16.609 1.00 54.09 88 LYS A CA 1
ATOM 692 C C . LYS A 1 88 ? -11.218 -3.195 -15.312 1.00 54.09 88 LYS A C 1
ATOM 694 O O . LYS A 1 88 ? -12.298 -3.649 -14.904 1.00 54.09 88 LYS A O 1
ATOM 699 N N . PRO A 1 89 ? -10.568 -2.204 -14.667 1.00 49.16 89 PRO A N 1
ATOM 700 C CA . PRO A 1 89 ? -11.126 -1.536 -13.494 1.00 49.16 89 PRO A CA 1
ATOM 701 C C . PRO A 1 89 ? -12.484 -0.921 -13.862 1.00 49.16 89 PRO A C 1
ATOM 703 O O . PRO A 1 89 ? -12.594 -0.238 -14.876 1.00 49.16 89 PRO A O 1
ATOM 706 N N . GLY A 1 90 ? -13.531 -1.211 -13.086 1.00 56.31 90 GLY A N 1
ATOM 707 C CA . GLY A 1 90 ? -14.875 -0.652 -13.303 1.00 56.31 90 GLY A CA 1
ATOM 708 C C . GLY A 1 90 ? -15.764 -1.364 -14.334 1.00 56.31 90 GLY A C 1
ATOM 709 O O . GLY A 1 90 ? -16.899 -0.947 -14.527 1.00 56.31 90 GLY A O 1
ATOM 710 N N . SER A 1 91 ? -15.314 -2.454 -14.966 1.00 55.72 91 SER A N 1
ATOM 711 C CA . SER A 1 91 ? -16.149 -3.194 -15.936 1.00 55.72 91 SER A CA 1
ATOM 712 C C . SER A 1 91 ? -17.195 -4.120 -15.302 1.00 55.72 91 SER A C 1
ATOM 714 O O . SER A 1 91 ? -18.206 -4.412 -15.931 1.00 55.72 91 SER A O 1
ATOM 716 N N . TYR A 1 92 ? -16.971 -4.569 -14.062 1.00 52.03 92 TYR A N 1
ATOM 717 C CA . TYR A 1 92 ? -17.773 -5.636 -13.449 1.00 52.03 92 TYR A CA 1
ATOM 718 C C . TYR A 1 92 ? -18.942 -5.148 -12.574 1.00 52.03 92 TYR A C 1
ATOM 720 O O . TYR A 1 92 ? -19.763 -5.964 -12.175 1.00 52.03 92 TYR A O 1
ATOM 728 N N . LEU A 1 93 ? -19.040 -3.844 -12.271 1.00 47.97 93 LEU A N 1
ATOM 729 C CA . LEU A 1 93 ? -20.060 -3.293 -11.357 1.00 47.97 93 LEU A CA 1
ATOM 730 C C . LEU A 1 93 ? -20.670 -1.949 -11.802 1.00 47.97 93 LEU A C 1
ATOM 732 O O . LEU A 1 93 ? -21.387 -1.332 -11.029 1.00 47.97 93 LEU A O 1
ATOM 736 N N . SER A 1 94 ? -20.465 -1.481 -13.040 1.00 47.09 94 SER A N 1
ATOM 737 C CA . SER A 1 94 ? -21.071 -0.214 -13.507 1.00 47.09 94 SER A CA 1
ATOM 738 C C . SER A 1 94 ? -22.588 -0.280 -13.773 1.00 47.09 94 SER A C 1
ATOM 740 O O . SER A 1 94 ? -23.146 0.641 -14.366 1.00 47.09 94 SER A O 1
ATOM 742 N N . LYS A 1 95 ? -23.259 -1.368 -13.372 1.00 43.69 95 LYS A N 1
ATOM 743 C CA . LYS A 1 95 ? -24.692 -1.613 -13.611 1.00 43.69 95 LYS A CA 1
ATOM 744 C C . LYS A 1 95 ? -25.471 -2.100 -12.380 1.00 43.69 95 LYS A C 1
ATOM 746 O O . LYS A 1 95 ? -26.557 -2.647 -12.557 1.00 43.69 95 LYS A O 1
ATOM 751 N N . LEU A 1 96 ? -24.940 -1.930 -11.169 1.00 37.25 96 LEU A N 1
ATOM 752 C CA . LEU A 1 96 ? -25.691 -2.154 -9.928 1.00 37.25 96 LEU A CA 1
ATOM 753 C C . LEU A 1 96 ? -25.788 -0.856 -9.134 1.00 37.25 96 LEU A C 1
ATOM 755 O O . LEU A 1 96 ? -24.735 -0.201 -8.979 1.00 37.25 96 LEU A O 1
#

Radius of gyration: 16.6 Å; chains: 1; bounding box: 44×32×33 Å

Secondary structure (DSSP, 8-state):
-HHHHHHH---HHHHHHHHHH-----HHHHHHTTS-S----GGGHHHHHHHHHHHHHGGG-GGGHHHHHHHHHHTHHHHHHHHTSS--TTSSSTT-

Organism: Zancudomyces culisetae (NCBI:txid1213189)

Foldseek 3Di:
DLLVLCLQFVDPVLSCCVPPVVDDDDQVRCCVRRVDVDDDPPVCPVVVVVVVCVVCVVCCPPVNPVVVVVVCVSCVVVVCVVVVPPDDPPPPPVPD

InterPro domains:
  IPR029045 ClpP/crotonase-like domain superfamily [SSF52096] (7-65)

Sequence (96 aa):
MASIIKLRINDPSTLRKCALEGHRFTAQEAVKAGFVEQAVPEKEIMPTAFKYAEIFAKKALNRGEAFRLIKTEVHRETIIALLSNELKPGSYLSKL